Protein AF-A0A0C2H048-F1 (afdb_monomer_lite)

pLDDT: mean 78.47, std 19.57, range [36.66, 97.25]

Foldseek 3Di:
DDDDDDDPDDDDDPDPPPVPPPPQDADPPCLLVLCPAQEDQAADAAEQHQNAQEPCSQQNHQYQHHPDPDPQQARYHAYQHQNHAAYHHALNRDDDQRRYYAENNVNHDPVRDPNYPRPYFYYYPPDGDD

Secondary structure (DSSP, 8-state):
---------PPP----------PPPPPPGGGGGGGG--EEES-EEEES-SS-SB-GGGTT--EEE--S--S---SEEEE--TT--BEE--TT----GGGEEEES-TT--GGGEES-------B-SSSB--

Sequence (130 aa):
MKEKLSLDGSIPSAGESGAPAQRALPLPADITKLEQVEKIDGRVLITHNKAITKLNFLKNLNELSNTQKNEYKHNLLIYGNENLNEIEFSDRLSLDPKTVFIRVNPQLTRDAMKKANLQVEIGDSTGTLG

InterPro domains:
  IPR000494 Receptor L-domain [PF01030] (28-111)
  IPR036941 Receptor L-domain superfamily [G3DSA:3.80.20.20] (8-126)

Organism: NCBI:txid51022

Structure (mmCIF, N/CA/C/O backbone):
data_AF-A0A0C2H048-F1
#
_entry.id   AF-A0A0C2H048-F1
#
loop_
_atom_site.group_PDB
_atom_site.id
_atom_site.type_symbol
_atom_site.label_atom_id
_atom_site.label_alt_id
_atom_site.label_comp_id
_atom_site.label_asym_id
_atom_site.label_entity_id
_atom_site.label_seq_id
_atom_site.pdbx_PDB_ins_code
_atom_site.Cartn_x
_atom_site.Cartn_y
_atom_site.Cartn_z
_atom_site.occupancy
_atom_site.B_iso_or_equiv
_atom_site.auth_seq_id
_atom_site.auth_comp_id
_atom_site.auth_asym_id
_atom_site.auth_atom_id
_atom_site.pdbx_PDB_model_num
ATOM 1 N N . MET A 1 1 ? 68.453 -29.238 -16.407 1.00 40.19 1 MET A N 1
ATOM 2 C CA . MET A 1 1 ? 68.307 -27.802 -16.735 1.00 40.19 1 MET A CA 1
ATOM 3 C C . MET A 1 1 ? 66.862 -27.411 -16.491 1.00 40.19 1 MET A C 1
ATOM 5 O O . MET A 1 1 ? 65.989 -28.240 -16.695 1.00 40.19 1 MET A O 1
ATOM 9 N N . LYS A 1 2 ? 66.668 -26.214 -15.940 1.00 40.41 2 LYS A N 1
ATOM 10 C CA . LYS A 1 2 ? 65.423 -25.705 -15.360 1.00 40.41 2 LYS A CA 1
ATOM 11 C C . LYS A 1 2 ? 64.399 -25.338 -16.438 1.00 40.41 2 LYS A C 1
ATOM 13 O O . LYS A 1 2 ? 64.776 -24.847 -17.499 1.00 40.41 2 LYS A O 1
ATOM 18 N N . GLU A 1 3 ? 63.133 -25.570 -16.109 1.00 38.81 3 GLU A N 1
ATOM 19 C CA . GLU A 1 3 ? 61.941 -25.143 -16.839 1.00 38.81 3 GLU A CA 1
ATOM 20 C C . GLU A 1 3 ? 61.927 -23.633 -17.105 1.00 38.81 3 GLU A C 1
ATOM 22 O O . GLU A 1 3 ? 62.306 -22.828 -16.250 1.00 38.81 3 GLU A O 1
ATOM 27 N N . LYS A 1 4 ? 61.427 -23.252 -18.283 1.00 40.75 4 LYS A N 1
ATOM 28 C CA . LYS A 1 4 ? 60.925 -21.905 -18.554 1.00 40.75 4 LYS A CA 1
ATOM 29 C C . LYS A 1 4 ? 59.799 -22.007 -19.588 1.00 40.75 4 LYS A C 1
ATOM 31 O O . LYS A 1 4 ? 60.042 -21.900 -20.785 1.00 40.75 4 LYS A O 1
ATOM 36 N N . LEU A 1 5 ? 58.576 -22.272 -19.124 1.00 36.66 5 LEU A N 1
ATOM 37 C CA . LEU A 1 5 ? 57.374 -21.997 -19.912 1.00 36.66 5 LEU A CA 1
ATOM 38 C C . LEU A 1 5 ? 57.068 -20.500 -19.790 1.00 36.66 5 LEU A C 1
ATOM 40 O O . LEU A 1 5 ? 56.891 -19.985 -18.686 1.00 36.66 5 LEU A O 1
ATOM 44 N N . SER A 1 6 ? 57.034 -19.808 -20.927 1.00 41.50 6 SER A N 1
ATOM 45 C CA . SER A 1 6 ? 56.443 -18.475 -21.040 1.00 41.50 6 SER A CA 1
ATOM 46 C C . SER A 1 6 ? 54.933 -18.565 -20.815 1.00 41.50 6 SER A C 1
ATOM 48 O O . SER A 1 6 ? 54.260 -19.381 -21.437 1.00 41.50 6 SER A O 1
ATOM 50 N N . LEU A 1 7 ? 54.417 -17.716 -19.929 1.00 43.53 7 LEU A N 1
ATOM 51 C CA . LEU A 1 7 ? 52.995 -17.433 -19.758 1.00 43.53 7 LEU A CA 1
ATOM 52 C C . LEU A 1 7 ? 52.677 -16.143 -20.523 1.00 43.53 7 LEU A C 1
ATOM 54 O O . LEU A 1 7 ? 52.886 -15.053 -19.998 1.00 43.53 7 LEU A O 1
ATOM 58 N N . ASP A 1 8 ? 52.168 -16.265 -21.745 1.00 55.03 8 ASP A N 1
ATOM 59 C CA . ASP A 1 8 ? 51.422 -15.207 -22.439 1.00 55.03 8 ASP A CA 1
ATOM 60 C C . ASP A 1 8 ? 49.995 -15.685 -22.760 1.00 55.03 8 ASP A C 1
ATOM 62 O O . ASP A 1 8 ? 49.470 -15.541 -23.854 1.00 55.03 8 ASP A O 1
ATOM 66 N N . GLY A 1 9 ? 49.330 -16.271 -21.766 1.00 41.34 9 GLY A N 1
ATOM 67 C CA . GLY A 1 9 ? 47.902 -16.560 -21.834 1.00 41.34 9 GLY A CA 1
ATOM 68 C C . GLY A 1 9 ? 47.129 -15.504 -21.064 1.00 41.34 9 GLY A C 1
ATOM 69 O O . GLY A 1 9 ? 47.093 -15.547 -19.837 1.00 41.34 9 GLY A O 1
ATOM 70 N N . SER A 1 10 ? 46.527 -14.547 -21.766 1.00 43.38 10 SER A N 1
ATOM 71 C CA . SER A 1 10 ? 45.566 -13.606 -21.194 1.00 43.38 10 SER A CA 1
ATOM 72 C C . SER A 1 10 ? 44.493 -14.350 -20.392 1.00 43.38 10 SER A C 1
ATOM 74 O O . SER A 1 10 ? 43.849 -15.266 -20.900 1.00 43.38 10 SER A O 1
ATOM 76 N N . ILE A 1 11 ? 44.293 -13.948 -19.138 1.00 49.91 11 ILE A N 1
ATOM 77 C CA . ILE A 1 11 ? 43.190 -14.427 -18.302 1.00 49.91 11 ILE A CA 1
ATOM 78 C C . ILE A 1 11 ? 41.888 -13.891 -18.920 1.00 49.91 11 ILE A C 1
ATOM 80 O O . ILE A 1 11 ? 41.743 -12.668 -19.006 1.00 49.91 11 ILE A O 1
ATOM 84 N N . PRO A 1 12 ? 40.925 -14.729 -19.345 1.00 40.38 12 PRO A N 1
ATOM 85 C CA . PRO A 1 12 ? 39.591 -14.228 -19.625 1.00 40.38 12 PRO A CA 1
ATOM 86 C C . PRO A 1 12 ? 38.996 -13.735 -18.304 1.00 40.38 12 PRO A C 1
ATOM 88 O O . PRO A 1 12 ? 38.843 -14.499 -17.350 1.00 40.38 12 PRO A O 1
ATOM 91 N N . SER A 1 13 ? 38.713 -12.434 -18.244 1.00 43.81 13 SER A N 1
ATOM 92 C CA . SER A 1 13 ? 38.032 -11.790 -17.125 1.00 43.81 13 SER A CA 1
ATOM 93 C C . SER A 1 13 ? 36.657 -12.436 -16.943 1.00 43.81 13 SER A C 1
ATOM 95 O O . SER A 1 13 ? 35.723 -12.178 -17.699 1.00 43.81 13 SER A O 1
ATOM 97 N N . ALA A 1 14 ? 36.550 -13.335 -15.969 1.00 45.44 14 ALA A N 1
ATOM 98 C CA . ALA A 1 14 ? 35.280 -13.840 -15.487 1.00 45.44 14 ALA A CA 1
ATOM 99 C C . ALA A 1 14 ? 34.681 -12.783 -14.556 1.00 45.44 14 ALA A C 1
ATOM 101 O O . ALA A 1 14 ? 35.288 -12.464 -13.534 1.00 45.44 14 ALA A O 1
ATOM 102 N N . GLY A 1 15 ? 33.490 -12.268 -14.877 1.00 38.19 15 GLY A N 1
ATOM 103 C CA . GLY A 1 15 ? 32.695 -11.598 -13.850 1.00 38.19 15 GLY A CA 1
ATOM 104 C C . GLY A 1 15 ? 31.757 -10.466 -14.240 1.00 38.19 15 GLY A C 1
ATOM 105 O O . GLY A 1 15 ? 31.337 -9.762 -13.331 1.00 38.19 15 GLY A O 1
ATOM 106 N N . GLU A 1 16 ? 31.323 -10.299 -15.491 1.00 45.78 16 GLU A N 1
ATOM 107 C CA . GLU A 1 16 ? 29.972 -9.750 -15.674 1.00 45.78 16 GLU A CA 1
ATOM 108 C C . GLU A 1 16 ? 28.975 -10.876 -15.390 1.00 45.78 16 GLU A C 1
ATOM 110 O O . GLU A 1 16 ? 28.432 -11.519 -16.284 1.00 45.78 16 GLU A O 1
ATOM 115 N N . SER A 1 17 ? 28.731 -11.130 -14.101 1.00 45.81 17 SER A N 1
ATOM 116 C CA . SER A 1 17 ? 27.507 -11.797 -13.657 1.00 45.81 17 SER A CA 1
ATOM 117 C C . SER A 1 17 ? 26.344 -10.822 -13.847 1.00 45.81 17 SER A C 1
ATOM 119 O O . SER A 1 17 ? 25.691 -10.401 -12.892 1.00 45.81 17 SER A O 1
ATOM 121 N N . GLY A 1 18 ? 26.080 -10.452 -15.100 1.00 45.56 18 GLY A N 1
ATOM 122 C CA . GLY A 1 18 ? 24.768 -10.002 -15.508 1.00 45.56 18 GLY A CA 1
ATOM 123 C C . GLY A 1 18 ? 23.856 -11.207 -15.378 1.00 45.56 18 GLY A C 1
ATOM 124 O O . GLY A 1 18 ? 23.678 -11.958 -16.335 1.00 45.56 18 GLY A O 1
ATOM 125 N N . ALA A 1 19 ? 23.318 -11.433 -14.174 1.00 47.97 19 ALA A N 1
ATOM 126 C CA . ALA A 1 19 ? 22.150 -12.284 -14.036 1.00 47.97 19 ALA A CA 1
ATOM 127 C C . ALA A 1 19 ? 21.173 -11.833 -15.133 1.00 47.97 19 ALA A C 1
ATOM 129 O O . ALA A 1 19 ? 20.957 -10.621 -15.261 1.00 47.97 19 ALA A O 1
ATOM 130 N N . PRO A 1 20 ? 20.652 -12.747 -15.974 1.00 48.41 20 PRO A N 1
ATOM 131 C CA . PRO A 1 20 ? 19.733 -12.353 -17.028 1.00 48.41 20 PRO A CA 1
ATOM 132 C C . PRO A 1 20 ? 18.649 -11.512 -16.371 1.00 48.41 20 PRO A C 1
ATOM 134 O O . PRO A 1 20 ? 18.112 -11.938 -15.345 1.00 48.41 20 PRO A O 1
ATOM 137 N N . ALA A 1 21 ? 18.398 -10.310 -16.904 1.00 56.53 21 ALA A N 1
ATOM 138 C CA . ALA A 1 21 ? 17.351 -9.431 -16.405 1.00 56.53 21 ALA A CA 1
ATOM 139 C C . ALA A 1 21 ? 16.098 -10.291 -16.240 1.00 56.53 21 ALA A C 1
ATOM 141 O O . ALA A 1 21 ? 15.537 -10.757 -17.236 1.00 56.53 21 ALA A O 1
ATOM 142 N N . GLN A 1 22 ? 15.751 -10.613 -14.987 1.00 55.88 22 GLN A N 1
ATOM 143 C CA . GLN A 1 22 ? 14.671 -11.542 -14.699 1.00 55.88 22 GLN A CA 1
ATOM 144 C C . GLN A 1 22 ? 13.428 -10.917 -15.307 1.00 55.88 22 GLN A C 1
ATOM 146 O O . GLN A 1 22 ? 12.961 -9.869 -14.852 1.00 55.88 22 GLN A O 1
ATOM 151 N N . ARG A 1 23 ? 12.955 -11.505 -16.410 1.00 65.06 23 ARG A N 1
ATOM 152 C CA . ARG A 1 23 ? 11.740 -11.046 -17.068 1.00 65.06 23 ARG A CA 1
ATOM 153 C C . ARG A 1 23 ? 10.640 -11.122 -16.024 1.00 65.06 23 ARG A C 1
ATOM 155 O O . ARG A 1 23 ? 10.429 -12.181 -15.436 1.00 65.06 23 ARG A O 1
ATOM 162 N N . ALA A 1 24 ? 9.989 -9.990 -15.777 1.00 71.94 24 ALA A N 1
ATOM 163 C CA . ALA A 1 24 ? 8.854 -9.937 -14.877 1.00 71.94 24 ALA A CA 1
ATOM 164 C C . ALA A 1 24 ? 7.831 -10.980 -15.340 1.00 71.94 24 ALA A C 1
ATOM 166 O O . ALA A 1 24 ? 7.395 -10.951 -16.494 1.00 71.94 24 ALA A O 1
ATOM 167 N N . LEU A 1 25 ? 7.494 -11.927 -14.466 1.00 81.81 25 LEU A N 1
ATOM 168 C CA . LEU A 1 25 ? 6.396 -12.845 -14.735 1.00 81.81 25 LEU A CA 1
ATOM 169 C C . LEU A 1 25 ? 5.098 -12.032 -14.804 1.00 81.81 25 LEU A C 1
ATOM 171 O O . LEU A 1 25 ? 4.947 -11.089 -14.027 1.00 81.81 25 LEU A O 1
ATOM 175 N N . PRO A 1 26 ? 4.166 -12.352 -15.715 1.00 87.25 26 PRO A N 1
ATOM 176 C CA . PRO A 1 26 ? 2.878 -11.674 -15.741 1.00 87.25 26 PRO A CA 1
ATOM 177 C C . PRO A 1 26 ? 2.137 -11.889 -14.416 1.00 87.25 26 PRO A C 1
ATOM 179 O O . PRO A 1 26 ? 2.337 -12.895 -13.730 1.00 87.25 26 PRO A O 1
ATOM 182 N N . LEU A 1 27 ? 1.258 -10.947 -14.070 1.00 90.81 27 LEU A N 1
ATOM 183 C CA . LEU A 1 27 ? 0.358 -11.125 -12.932 1.00 90.81 27 LEU A CA 1
ATOM 184 C C . LEU A 1 27 ? -0.527 -12.364 -13.160 1.00 90.81 27 LEU A C 1
ATOM 186 O O . LEU A 1 27 ? -0.906 -12.631 -14.306 1.00 90.81 27 LEU A O 1
ATOM 190 N N . PRO A 1 28 ? -0.885 -13.111 -12.101 1.00 92.19 28 PRO A N 1
ATOM 191 C CA . PRO A 1 28 ? -1.845 -14.203 -12.215 1.00 92.19 28 PRO A CA 1
ATOM 192 C C . PRO A 1 28 ? -3.151 -13.717 -12.851 1.00 92.19 28 PRO A C 1
ATOM 194 O O . PRO A 1 28 ? -3.639 -12.640 -12.506 1.00 92.19 28 PRO A O 1
ATOM 197 N N . ALA A 1 29 ? -3.744 -14.517 -13.743 1.00 92.69 29 ALA A N 1
ATOM 198 C CA . ALA A 1 29 ? -5.008 -14.173 -14.409 1.00 92.69 29 ALA A CA 1
ATOM 199 C C . ALA A 1 29 ? -6.134 -13.868 -13.400 1.00 92.69 29 ALA A C 1
ATOM 201 O O . ALA A 1 29 ? -7.009 -13.040 -13.632 1.00 92.69 29 ALA A O 1
ATOM 202 N N . ASP A 1 30 ? -6.060 -14.522 -12.248 1.00 95.69 30 ASP A N 1
ATOM 203 C CA . ASP A 1 30 ? -6.989 -14.472 -11.133 1.00 95.69 30 ASP A CA 1
ATOM 204 C C . ASP A 1 30 ? -6.805 -13.266 -10.205 1.00 95.69 30 ASP A C 1
ATOM 206 O O . ASP A 1 30 ? -7.541 -13.161 -9.224 1.00 95.69 30 ASP A O 1
ATOM 210 N N . ILE A 1 31 ? -5.817 -12.390 -10.432 1.00 94.88 31 ILE A N 1
ATOM 211 C CA . ILE A 1 31 ? -5.459 -11.335 -9.467 1.00 94.88 31 ILE A CA 1
ATOM 212 C C . ILE A 1 31 ? -6.634 -10.401 -9.143 1.00 94.88 31 ILE A C 1
ATOM 214 O O . ILE A 1 31 ? -6.740 -9.898 -8.029 1.00 94.88 31 ILE A O 1
ATOM 218 N N . THR A 1 32 ? -7.572 -10.238 -10.078 1.00 94.38 32 THR A N 1
ATOM 219 C CA . THR A 1 32 ? -8.804 -9.458 -9.895 1.00 94.38 32 THR A CA 1
ATOM 220 C C . THR A 1 32 ? -9.729 -10.026 -8.820 1.00 94.38 32 THR A C 1
ATOM 222 O O . THR A 1 32 ? -10.530 -9.283 -8.264 1.00 94.38 32 THR A O 1
ATOM 225 N N . LYS A 1 33 ? -9.598 -11.305 -8.441 1.00 96.88 33 LYS A N 1
ATOM 226 C CA . LYS A 1 33 ? -10.329 -11.875 -7.297 1.00 96.88 33 LYS A CA 1
ATOM 227 C C . LYS A 1 33 ? -9.979 -11.174 -5.983 1.00 96.88 33 LYS A C 1
ATOM 229 O O . LYS A 1 33 ? -10.774 -11.229 -5.053 1.00 96.88 33 LYS A O 1
ATOM 234 N N . LEU A 1 34 ? -8.824 -10.509 -5.893 1.00 97.00 34 LEU A N 1
ATOM 235 C CA . LEU A 1 34 ? -8.458 -9.710 -4.722 1.00 97.00 34 LEU A CA 1
ATOM 236 C C . LEU A 1 34 ? -9.305 -8.440 -4.581 1.00 97.00 34 LEU A C 1
ATOM 238 O O . LEU A 1 34 ? -9.365 -7.892 -3.485 1.00 97.00 34 LEU A O 1
ATOM 242 N N . GLU A 1 35 ? -10.036 -8.021 -5.621 1.00 96.44 35 GLU A N 1
ATOM 243 C CA . GLU A 1 35 ? -10.935 -6.869 -5.519 1.00 96.44 35 GLU A CA 1
ATOM 244 C C . GLU A 1 35 ? -12.052 -7.100 -4.495 1.00 96.44 35 GLU A C 1
ATOM 246 O O . GLU A 1 35 ? -12.606 -6.136 -3.990 1.00 96.44 35 GLU A O 1
ATOM 251 N N . GLN A 1 36 ? -12.393 -8.346 -4.158 1.00 97.19 36 GLN A N 1
ATOM 252 C CA . GLN A 1 36 ? -13.390 -8.638 -3.119 1.00 97.19 36 GLN A CA 1
ATOM 253 C C . GLN A 1 36 ? -12.860 -8.428 -1.689 1.00 97.19 36 GLN A C 1
ATOM 255 O O . GLN A 1 36 ? -13.625 -8.515 -0.731 1.00 97.19 36 GLN A O 1
ATOM 260 N N . VAL A 1 37 ? -11.546 -8.240 -1.517 1.00 97.25 37 VAL A N 1
ATOM 261 C CA . VAL A 1 37 ? -10.934 -8.102 -0.195 1.00 97.25 37 VAL A CA 1
ATOM 262 C C . VAL A 1 37 ? -11.224 -6.710 0.340 1.00 97.25 37 VAL A C 1
ATOM 264 O O . VAL A 1 37 ? -10.669 -5.715 -0.118 1.00 97.25 37 VAL A O 1
ATOM 267 N N . GLU A 1 38 ? -12.084 -6.664 1.348 1.00 97.00 38 GLU A N 1
ATOM 268 C CA . GLU A 1 38 ? -12.461 -5.423 2.019 1.00 97.00 38 GLU A CA 1
ATOM 269 C C . GLU A 1 38 ? -11.656 -5.176 3.294 1.00 97.00 38 GLU A C 1
ATOM 271 O O . GLU A 1 38 ? -11.348 -4.030 3.614 1.00 97.00 38 GLU A O 1
ATOM 276 N N . LYS A 1 39 ? -11.294 -6.241 4.016 1.00 96.06 39 LYS A N 1
ATOM 277 C CA . LYS A 1 39 ? -10.674 -6.152 5.339 1.00 96.06 39 LYS A CA 1
ATOM 278 C C . LYS A 1 39 ? -9.505 -7.105 5.484 1.00 96.06 39 LYS A C 1
ATOM 280 O O . LYS A 1 39 ? -9.594 -8.266 5.085 1.00 96.06 39 LYS A O 1
ATOM 285 N N . ILE A 1 40 ? -8.440 -6.623 6.111 1.00 94.94 40 ILE A N 1
ATOM 286 C CA . ILE A 1 40 ? -7.269 -7.414 6.481 1.00 94.94 40 ILE A CA 1
ATOM 287 C C . ILE A 1 40 ? -6.921 -7.095 7.938 1.00 94.94 40 ILE A C 1
ATOM 289 O O . ILE A 1 40 ? -6.569 -5.960 8.253 1.00 94.94 40 ILE A O 1
ATOM 293 N N . ASP A 1 41 ? -6.982 -8.103 8.811 1.00 92.31 41 ASP A N 1
ATOM 294 C CA . ASP A 1 41 ? -6.280 -8.077 10.101 1.00 92.31 41 ASP A CA 1
ATOM 295 C C . ASP A 1 41 ? -4.924 -8.761 9.908 1.00 92.31 41 ASP A C 1
ATOM 297 O O . ASP A 1 41 ? -4.816 -9.984 9.796 1.00 92.31 41 ASP A O 1
ATOM 301 N N . GLY A 1 42 ? -3.890 -7.948 9.743 1.00 91.31 42 GLY A N 1
ATOM 302 C CA . GLY A 1 42 ? -2.545 -8.375 9.422 1.00 91.31 42 GLY A CA 1
ATOM 303 C C . GLY A 1 42 ? -1.765 -7.287 8.696 1.00 91.31 42 GLY A C 1
ATOM 304 O O . GLY A 1 42 ? -1.769 -6.117 9.067 1.00 91.31 42 GLY A O 1
ATOM 305 N N . ARG A 1 43 ? -1.009 -7.689 7.674 1.00 91.56 43 ARG A N 1
ATOM 306 C CA . ARG A 1 43 ? -0.120 -6.784 6.939 1.00 91.56 43 ARG A CA 1
ATOM 307 C C . ARG A 1 43 ? -0.243 -7.005 5.445 1.00 91.56 43 ARG A C 1
ATOM 309 O O . ARG A 1 43 ? -0.395 -8.138 4.993 1.00 91.56 43 ARG A O 1
ATOM 316 N N . VAL A 1 44 ? -0.077 -5.926 4.693 1.00 94.12 44 VAL A N 1
ATOM 317 C CA . VAL A 1 44 ? 0.042 -5.949 3.236 1.00 94.12 44 VAL A CA 1
ATOM 318 C C . VAL A 1 44 ? 1.468 -5.567 2.865 1.00 94.12 44 VAL A C 1
ATOM 320 O O . VAL A 1 44 ? 1.927 -4.467 3.170 1.00 94.12 44 VAL A O 1
ATOM 323 N N . LEU A 1 45 ? 2.176 -6.496 2.222 1.00 94.56 45 LEU A N 1
ATOM 324 C CA . LEU A 1 45 ? 3.545 -6.307 1.755 1.00 94.56 45 LEU A CA 1
ATOM 325 C C . LEU A 1 45 ? 3.577 -6.482 0.239 1.00 94.56 45 LEU A C 1
ATOM 327 O O . LEU A 1 45 ? 3.254 -7.550 -0.274 1.00 94.56 45 LEU A O 1
ATOM 331 N N . ILE A 1 46 ? 3.989 -5.435 -0.467 1.00 94.88 46 ILE A N 1
ATOM 332 C CA . ILE A 1 46 ? 4.126 -5.418 -1.923 1.00 94.88 46 ILE A CA 1
ATOM 333 C C . ILE A 1 46 ? 5.536 -4.932 -2.216 1.00 94.88 46 ILE A C 1
ATOM 335 O O . ILE A 1 46 ? 5.816 -3.731 -2.181 1.00 94.88 46 ILE A O 1
ATOM 339 N N . THR A 1 47 ? 6.455 -5.872 -2.421 1.00 94.50 47 THR A N 1
ATOM 340 C CA . THR A 1 47 ? 7.878 -5.549 -2.523 1.00 94.50 47 THR A CA 1
ATOM 341 C C . THR A 1 47 ? 8.522 -6.144 -3.765 1.00 94.50 47 THR A C 1
ATOM 343 O O . THR A 1 47 ? 8.192 -7.261 -4.153 1.00 94.50 47 THR A O 1
ATOM 346 N N . HIS A 1 48 ? 9.430 -5.397 -4.397 1.00 93.75 48 HIS A N 1
ATOM 347 C CA . HIS A 1 48 ? 10.255 -5.846 -5.528 1.00 93.75 48 HIS A CA 1
ATOM 348 C C . HIS A 1 48 ? 9.473 -6.481 -6.695 1.00 93.75 48 HIS A C 1
ATOM 350 O O . HIS A 1 48 ? 9.967 -7.378 -7.379 1.00 93.75 48 HIS A O 1
ATOM 356 N N . ASN A 1 49 ? 8.243 -6.022 -6.947 1.00 92.88 49 ASN A N 1
ATOM 357 C CA . ASN A 1 49 ? 7.416 -6.535 -8.032 1.00 92.88 49 ASN A CA 1
ATOM 358 C C . ASN A 1 49 ? 7.561 -5.673 -9.290 1.00 92.88 49 ASN A C 1
ATOM 360 O O . ASN A 1 49 ? 6.990 -4.589 -9.391 1.00 92.88 49 ASN A O 1
ATOM 364 N N . LYS A 1 50 ? 8.272 -6.194 -10.296 1.00 92.75 50 LYS A N 1
ATOM 365 C CA . LYS A 1 50 ? 8.393 -5.552 -11.620 1.00 92.75 50 LYS A CA 1
ATOM 366 C C . LYS A 1 50 ? 7.125 -5.688 -12.475 1.00 92.75 50 LYS A C 1
ATOM 368 O O . LYS A 1 50 ? 6.939 -4.922 -13.411 1.00 92.75 50 LYS A O 1
ATOM 373 N N . ALA A 1 51 ? 6.267 -6.665 -12.187 1.00 94.25 51 ALA A N 1
ATOM 374 C CA . ALA A 1 51 ? 5.054 -6.929 -12.968 1.00 94.25 51 ALA A CA 1
ATOM 375 C C . ALA A 1 51 ? 3.876 -6.016 -12.600 1.00 94.25 51 ALA A C 1
ATOM 377 O O . ALA A 1 51 ? 2.960 -5.824 -13.398 1.00 94.25 51 ALA A O 1
ATOM 378 N N . ILE A 1 52 ? 3.882 -5.477 -11.379 1.00 95.06 52 ILE A N 1
ATOM 379 C CA . ILE A 1 52 ? 2.802 -4.644 -10.861 1.00 95.06 52 ILE A CA 1
ATOM 380 C C . ILE A 1 52 ? 3.007 -3.217 -11.360 1.00 95.06 52 ILE A C 1
ATOM 382 O O . ILE A 1 52 ? 3.973 -2.556 -10.989 1.00 95.06 52 ILE A O 1
ATOM 386 N N . THR A 1 53 ? 2.064 -2.735 -12.164 1.00 95.50 53 THR A N 1
ATOM 387 C CA . THR A 1 53 ? 1.994 -1.326 -12.577 1.00 95.50 53 THR A CA 1
ATOM 388 C C . THR A 1 53 ? 0.953 -0.543 -11.786 1.00 95.50 53 THR A C 1
ATOM 390 O O . THR A 1 53 ? 1.129 0.652 -11.565 1.00 95.50 53 THR A O 1
ATOM 393 N N . LYS A 1 54 ? -0.105 -1.215 -11.313 1.00 95.69 54 LYS A N 1
ATOM 394 C CA . LYS A 1 54 ? -1.218 -0.622 -10.562 1.00 95.69 54 LYS A CA 1
ATOM 395 C C . LYS A 1 54 ? -1.689 -1.545 -9.443 1.00 95.69 54 LYS A C 1
ATOM 397 O O . LYS A 1 54 ? -1.681 -2.759 -9.625 1.00 95.69 54 LYS A O 1
ATOM 402 N N . LEU A 1 55 ? -2.167 -0.975 -8.334 1.00 95.50 55 LEU A N 1
ATOM 403 C CA . LEU A 1 55 ? -2.768 -1.717 -7.207 1.00 95.50 55 LEU A CA 1
ATOM 404 C C . LEU A 1 55 ? -4.306 -1.717 -7.192 1.00 95.50 55 LEU A C 1
ATOM 406 O O . LEU A 1 55 ? -4.919 -1.933 -6.151 1.00 95.50 55 LEU A O 1
ATOM 410 N N . ASN A 1 56 ? -4.952 -1.511 -8.339 1.00 93.69 56 ASN A N 1
ATOM 411 C CA . ASN A 1 56 ? -6.416 -1.460 -8.436 1.00 93.69 56 ASN A CA 1
ATOM 412 C C . ASN A 1 56 ? -7.118 -2.786 -8.072 1.00 93.69 56 ASN A C 1
ATOM 414 O O . ASN A 1 56 ? -8.296 -2.779 -7.726 1.00 93.69 56 ASN A O 1
ATOM 418 N N . PHE A 1 57 ? -6.400 -3.910 -8.070 1.00 95.62 57 PHE A N 1
ATOM 419 C CA . PHE A 1 57 ? -6.907 -5.184 -7.558 1.00 95.62 57 PHE A CA 1
ATOM 420 C C . PHE A 1 57 ? -7.117 -5.189 -6.029 1.00 95.62 57 PHE A C 1
ATOM 422 O O . PHE A 1 57 ? -7.653 -6.156 -5.508 1.00 95.62 57 PHE A O 1
ATOM 429 N N . LEU A 1 58 ? -6.735 -4.126 -5.306 1.00 95.56 58 LEU A N 1
ATOM 430 C CA . LEU A 1 58 ? -7.052 -3.898 -3.887 1.00 95.56 58 LEU A CA 1
ATOM 431 C C . LEU A 1 58 ? -7.960 -2.671 -3.669 1.00 95.56 58 LEU A C 1
ATOM 433 O O . LEU A 1 58 ? -8.071 -2.177 -2.548 1.00 95.56 58 LEU A O 1
ATOM 437 N N . LYS A 1 59 ? -8.636 -2.168 -4.712 1.00 95.19 59 LYS A N 1
ATOM 438 C CA . LYS A 1 59 ? -9.420 -0.915 -4.656 1.00 95.19 59 LYS A CA 1
ATOM 439 C C . LYS A 1 59 ? -10.542 -0.886 -3.612 1.00 95.19 59 LYS A C 1
ATOM 441 O O . LYS A 1 59 ? -10.960 0.195 -3.214 1.00 95.19 59 LYS A O 1
ATOM 446 N N . ASN A 1 60 ? -11.039 -2.046 -3.179 1.00 96.00 60 ASN A N 1
ATOM 447 C CA . ASN A 1 60 ? -12.114 -2.143 -2.186 1.00 96.00 60 ASN A CA 1
ATOM 448 C C . ASN A 1 60 ? -11.603 -2.368 -0.755 1.00 96.00 60 ASN A C 1
ATOM 450 O O . ASN A 1 60 ? -12.417 -2.412 0.168 1.00 96.00 60 ASN A O 1
ATOM 454 N N . LEU A 1 61 ? -10.282 -2.470 -0.551 1.00 95.38 61 LEU A N 1
ATOM 455 C CA . LEU A 1 61 ? -9.693 -2.568 0.781 1.00 95.38 61 LEU A CA 1
ATOM 456 C C . LEU A 1 61 ? -10.040 -1.302 1.566 1.00 95.38 61 LEU A C 1
ATOM 458 O O . LEU A 1 61 ? -9.596 -0.210 1.210 1.00 95.38 61 LEU A O 1
ATOM 462 N N . ASN A 1 62 ? -10.848 -1.465 2.609 1.00 93.88 62 ASN A N 1
ATOM 463 C CA . ASN A 1 62 ? -11.377 -0.398 3.451 1.00 93.88 62 ASN A CA 1
ATOM 464 C C . ASN A 1 62 ? -10.833 -0.449 4.882 1.00 93.88 62 ASN A C 1
ATOM 466 O O . ASN A 1 62 ? -10.785 0.583 5.545 1.00 93.88 62 ASN A O 1
ATOM 470 N N . GLU A 1 63 ? -10.371 -1.612 5.339 1.00 93.31 63 GLU A N 1
ATOM 471 C CA . GLU A 1 63 ? -9.812 -1.783 6.674 1.00 93.31 63 GLU A CA 1
ATOM 472 C C . GLU A 1 63 ? -8.519 -2.595 6.606 1.00 93.31 63 GLU A C 1
ATOM 474 O O . GLU A 1 63 ? -8.489 -3.718 6.101 1.00 93.31 63 GLU A O 1
ATOM 479 N N . LEU A 1 64 ? -7.442 -2.023 7.138 1.00 92.44 64 LEU A N 1
ATOM 480 C CA . LEU A 1 64 ? -6.182 -2.719 7.347 1.00 92.44 64 LEU A CA 1
ATOM 481 C C . LEU A 1 64 ? -5.685 -2.391 8.752 1.00 92.44 64 LEU A C 1
ATOM 483 O O . LEU A 1 64 ? -5.198 -1.296 9.036 1.00 92.44 64 LEU A O 1
ATOM 487 N N . SER A 1 65 ? -5.844 -3.363 9.635 1.00 89.25 65 SER A N 1
ATOM 488 C CA . SER A 1 65 ? -5.406 -3.313 11.023 1.00 89.25 65 SER A CA 1
ATOM 489 C C . SER A 1 65 ? -4.385 -4.419 11.261 1.00 89.25 65 SER A C 1
ATOM 491 O O . SER A 1 65 ? -4.222 -5.309 10.436 1.00 89.25 65 SER A O 1
ATOM 493 N N . ASN A 1 66 ? -3.642 -4.339 12.358 1.00 86.50 66 ASN A N 1
ATOM 494 C CA . ASN A 1 66 ? -2.720 -5.389 12.768 1.00 86.50 66 ASN A CA 1
ATOM 495 C C . ASN A 1 66 ? -2.817 -5.518 14.283 1.00 86.50 66 ASN A C 1
ATOM 497 O O . ASN A 1 66 ? -2.205 -4.747 15.025 1.00 86.50 66 ASN A O 1
ATOM 501 N N . THR A 1 67 ? -3.641 -6.454 14.745 1.00 76.12 67 THR A N 1
ATOM 502 C CA . THR A 1 67 ? -3.893 -6.652 16.180 1.00 76.12 67 THR A CA 1
ATOM 503 C C . THR A 1 67 ? -2.723 -7.328 16.905 1.00 76.12 67 THR A C 1
ATOM 505 O O . THR A 1 67 ? -2.668 -7.335 18.138 1.00 76.12 67 THR A O 1
ATOM 508 N N . GLN A 1 68 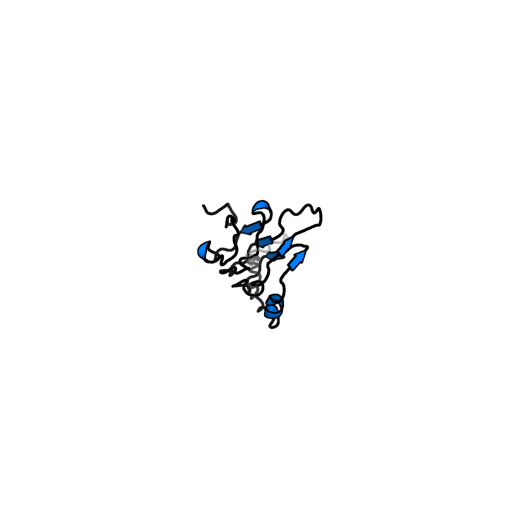? -1.748 -7.863 16.164 1.00 75.25 68 GLN A N 1
ATOM 509 C CA . GLN A 1 68 ? -0.603 -8.559 16.733 1.00 75.25 68 GLN A CA 1
ATOM 510 C C . GLN A 1 68 ? 0.510 -7.580 17.133 1.00 75.25 68 GLN A C 1
ATOM 512 O O . GLN A 1 68 ? 0.968 -6.756 16.338 1.00 75.25 68 GLN A O 1
ATOM 517 N N . LYS A 1 69 ? 0.987 -7.700 18.380 1.00 63.97 69 LYS A N 1
ATOM 518 C CA . LYS A 1 69 ? 2.168 -6.978 18.879 1.00 63.97 69 LYS A CA 1
ATOM 519 C C . LYS A 1 69 ? 3.430 -7.533 18.217 1.00 63.97 69 LYS A C 1
ATOM 521 O O . LYS A 1 69 ? 4.118 -8.373 18.787 1.00 63.97 69 LY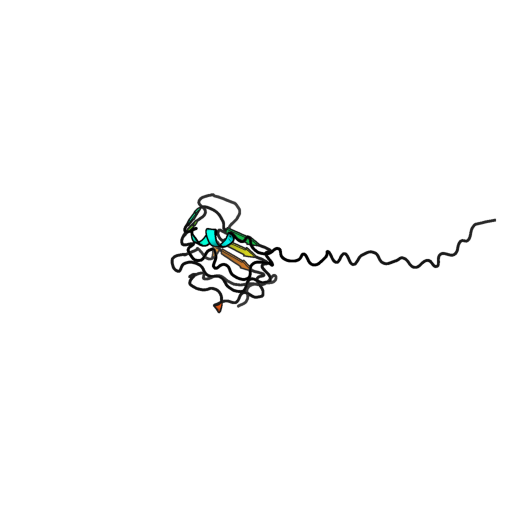S A O 1
ATOM 526 N N . ASN A 1 70 ? 3.720 -7.050 17.018 1.00 63.69 70 ASN A N 1
ATOM 527 C CA . ASN A 1 70 ? 4.866 -7.484 16.229 1.00 63.69 70 ASN A CA 1
ATOM 528 C C . ASN A 1 70 ? 5.936 -6.384 16.217 1.00 63.69 70 ASN A C 1
ATOM 530 O O . ASN A 1 70 ? 5.618 -5.198 16.239 1.00 63.69 70 ASN A O 1
ATOM 534 N N . GLU A 1 71 ? 7.212 -6.768 16.131 1.00 63.84 71 GLU A N 1
ATOM 535 C CA . GLU A 1 71 ? 8.343 -5.824 16.017 1.00 63.84 71 GLU A CA 1
ATOM 536 C C . GLU A 1 71 ? 8.298 -4.991 14.721 1.00 63.84 71 GLU A C 1
ATOM 538 O O . GLU A 1 71 ? 8.892 -3.914 14.626 1.00 63.84 71 GLU A O 1
ATOM 543 N N . TYR A 1 72 ? 7.566 -5.477 13.716 1.00 67.69 72 TYR A N 1
ATOM 544 C CA . TYR A 1 72 ? 7.393 -4.809 12.434 1.00 67.69 72 TYR A CA 1
ATOM 545 C C . TYR A 1 72 ? 6.319 -3.728 12.512 1.00 67.69 72 TYR A C 1
ATOM 547 O O . TYR A 1 72 ? 5.137 -4.014 12.680 1.00 67.69 72 TYR A O 1
ATOM 555 N N . LYS A 1 73 ? 6.754 -2.483 12.316 1.00 79.56 73 LYS A N 1
ATOM 556 C CA . LYS A 1 73 ? 5.957 -1.272 12.553 1.00 79.56 73 LYS A CA 1
ATOM 557 C C . LYS A 1 73 ? 4.942 -0.934 11.458 1.00 79.56 73 LYS A C 1
ATOM 559 O O . LYS A 1 73 ? 4.121 -0.0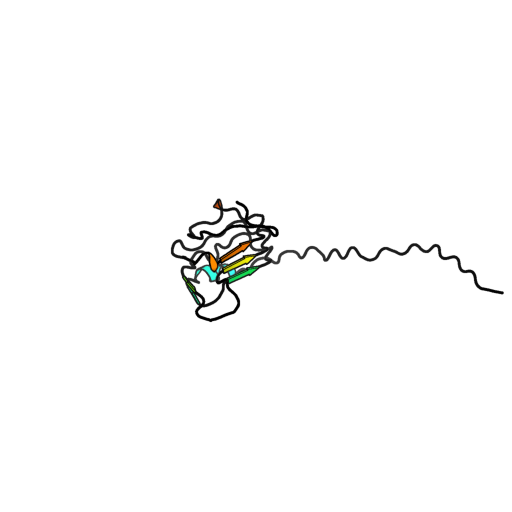49 11.669 1.00 79.56 73 LYS A O 1
ATOM 564 N N . HIS A 1 74 ? 5.014 -1.583 10.295 1.00 87.56 74 HIS A N 1
ATOM 565 C CA . HIS A 1 74 ? 4.222 -1.194 9.130 1.00 87.56 74 HIS A CA 1
ATOM 566 C C . HIS A 1 74 ? 3.101 -2.194 8.837 1.00 87.56 74 HIS A C 1
ATOM 568 O O . HIS A 1 74 ? 3.357 -3.378 8.605 1.00 87.56 74 HIS A O 1
ATOM 574 N N . ASN A 1 75 ? 1.870 -1.688 8.809 1.00 90.88 75 ASN A N 1
ATOM 575 C CA . ASN A 1 75 ? 0.687 -2.414 8.357 1.00 90.88 75 ASN A CA 1
ATOM 576 C C . ASN A 1 75 ? 0.666 -2.487 6.826 1.00 90.88 75 ASN A C 1
ATOM 578 O O . ASN A 1 75 ? 0.306 -3.520 6.263 1.00 90.88 75 ASN A O 1
ATOM 582 N N . LEU A 1 76 ? 1.117 -1.416 6.163 1.00 92.69 76 LEU A N 1
ATOM 583 C CA . LEU A 1 76 ? 1.263 -1.336 4.713 1.00 92.69 76 LEU A CA 1
ATOM 584 C C . LEU A 1 76 ? 2.718 -1.040 4.338 1.00 92.69 76 LEU A C 1
ATOM 586 O O . LEU A 1 76 ? 3.261 0.002 4.707 1.00 92.69 76 LEU A O 1
ATOM 590 N N . LEU A 1 77 ? 3.328 -1.942 3.571 1.00 92.75 77 LEU A N 1
ATOM 591 C CA . LEU A 1 77 ? 4.676 -1.794 3.028 1.00 92.75 77 LEU A CA 1
ATOM 592 C C . LEU A 1 77 ? 4.649 -1.938 1.503 1.00 92.75 77 LEU A C 1
ATOM 594 O O . LEU A 1 77 ? 4.363 -3.018 0.989 1.00 92.75 77 LEU A O 1
ATOM 598 N N . ILE A 1 78 ? 5.000 -0.869 0.788 1.00 94.19 78 ILE A N 1
ATOM 599 C CA . ILE A 1 78 ? 5.113 -0.844 -0.675 1.00 94.19 78 ILE A CA 1
ATOM 600 C C . ILE A 1 78 ? 6.523 -0.379 -1.044 1.00 94.19 78 ILE A C 1
ATOM 602 O O . ILE A 1 78 ? 6.844 0.807 -0.943 1.00 94.19 78 ILE A O 1
ATOM 606 N N . TYR A 1 79 ? 7.384 -1.311 -1.450 1.00 93.19 79 TYR A N 1
ATOM 607 C CA . TYR A 1 79 ? 8.816 -1.037 -1.589 1.00 93.19 79 TYR A CA 1
ATOM 608 C C . TYR A 1 79 ? 9.455 -1.627 -2.844 1.00 93.19 79 TYR A C 1
ATOM 610 O O . TYR A 1 79 ? 9.348 -2.825 -3.087 1.00 93.19 79 TYR A O 1
ATOM 618 N N . GLY A 1 80 ? 10.211 -0.832 -3.600 1.00 93.38 80 GLY A N 1
ATOM 619 C CA . GLY A 1 80 ? 11.048 -1.373 -4.678 1.00 93.38 80 GLY A CA 1
ATOM 620 C C . GLY A 1 80 ? 10.263 -1.846 -5.907 1.00 93.38 80 GLY A C 1
ATOM 621 O O . GLY A 1 80 ? 10.765 -2.673 -6.666 1.00 93.38 80 GLY A O 1
ATOM 622 N N . ASN A 1 81 ? 9.018 -1.398 -6.100 1.00 94.81 81 ASN A N 1
ATOM 623 C CA . ASN A 1 81 ? 8.208 -1.794 -7.252 1.00 94.81 81 ASN A CA 1
ATOM 624 C C . ASN A 1 81 ? 8.486 -0.830 -8.410 1.00 94.81 81 ASN A C 1
ATOM 626 O O . ASN A 1 81 ? 7.823 0.193 -8.563 1.00 94.81 81 ASN A O 1
ATOM 630 N N . GLU A 1 82 ? 9.509 -1.152 -9.205 1.00 93.88 82 GLU A N 1
ATOM 631 C CA . GLU A 1 82 ? 10.076 -0.280 -10.248 1.00 93.88 82 GLU A CA 1
ATOM 632 C C . GLU A 1 82 ? 9.039 0.279 -11.232 1.00 93.88 82 GLU A C 1
ATOM 634 O O . GLU A 1 82 ? 9.149 1.429 -11.645 1.00 93.88 82 GLU A O 1
ATOM 639 N N . ASN A 1 83 ? 8.029 -0.521 -11.583 1.00 95.12 83 ASN A N 1
ATOM 640 C CA . ASN A 1 83 ? 7.023 -0.172 -12.587 1.00 95.12 83 ASN A CA 1
ATOM 641 C C . ASN A 1 83 ? 5.688 0.290 -11.983 1.00 95.12 83 ASN A C 1
ATOM 643 O O . ASN A 1 83 ? 4.772 0.627 -12.736 1.00 95.12 83 ASN A O 1
ATOM 647 N N . LEU A 1 84 ? 5.565 0.303 -10.650 1.00 95.81 84 LEU A N 1
ATOM 648 C CA . LEU A 1 84 ? 4.351 0.742 -9.970 1.00 95.81 84 LEU A CA 1
ATOM 649 C C . LEU A 1 84 ? 4.182 2.246 -10.172 1.00 95.81 84 LEU A C 1
ATOM 651 O O . LEU A 1 84 ? 5.015 3.028 -9.719 1.00 95.81 84 LEU A O 1
ATOM 655 N N . ASN A 1 85 ? 3.088 2.632 -10.820 1.00 95.25 85 ASN A N 1
ATOM 656 C CA . ASN A 1 85 ? 2.789 4.023 -11.131 1.00 95.25 85 ASN A CA 1
ATOM 657 C C . ASN A 1 85 ? 1.436 4.497 -10.607 1.00 95.25 85 ASN A C 1
ATOM 659 O O . ASN A 1 85 ? 1.159 5.681 -10.718 1.00 95.25 85 ASN A O 1
ATOM 663 N N . GL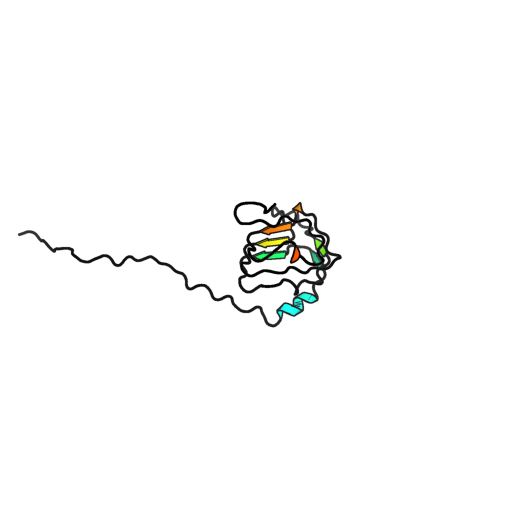U A 1 86 ? 0.605 3.621 -10.038 1.00 95.06 86 GLU A N 1
ATOM 664 C CA . GLU A 1 86 ? -0.715 3.997 -9.528 1.00 95.06 86 GLU A CA 1
ATOM 665 C C . GLU A 1 86 ? -1.117 3.142 -8.323 1.00 95.06 86 GLU A C 1
ATOM 667 O O . GLU A 1 86 ? -1.047 1.908 -8.352 1.00 95.06 86 GLU A O 1
ATOM 672 N N . ILE A 1 87 ? -1.600 3.805 -7.275 1.00 93.56 87 ILE A N 1
ATOM 673 C CA . ILE A 1 87 ? -2.211 3.164 -6.112 1.00 93.56 87 ILE A CA 1
ATOM 674 C C . ILE A 1 87 ? -3.647 3.660 -6.012 1.00 93.56 87 ILE A C 1
ATOM 676 O O . ILE A 1 87 ? -3.892 4.861 -5.961 1.00 93.56 87 ILE A O 1
ATOM 680 N N . GLU A 1 88 ? -4.593 2.730 -5.952 1.00 91.69 88 GLU A N 1
ATOM 681 C CA . GLU A 1 88 ? -5.999 3.027 -5.709 1.00 91.69 88 GLU A CA 1
ATOM 682 C C . GLU A 1 88 ? -6.494 2.118 -4.584 1.00 91.69 88 GLU A C 1
ATOM 684 O O . GLU A 1 88 ? -6.535 0.900 -4.743 1.00 91.69 88 GLU A O 1
ATOM 689 N N . PHE A 1 89 ? -6.863 2.721 -3.454 1.00 91.44 89 PHE A N 1
ATOM 690 C CA . PHE A 1 89 ? -7.572 2.056 -2.358 1.00 91.44 89 PHE A CA 1
ATOM 691 C C . PHE A 1 89 ? -8.958 2.684 -2.174 1.00 91.44 89 PHE A C 1
ATOM 693 O O . PHE A 1 89 ? -9.290 3.681 -2.822 1.00 91.44 89 PHE A O 1
ATOM 700 N N . SER A 1 90 ? -9.762 2.121 -1.270 1.00 91.06 90 SER A N 1
ATOM 701 C CA . SER A 1 90 ? -11.039 2.723 -0.898 1.00 91.06 90 SER A CA 1
ATOM 702 C C . SER A 1 90 ? -10.811 4.079 -0.226 1.00 91.06 90 SER A C 1
ATOM 704 O O . SER A 1 90 ? -9.875 4.261 0.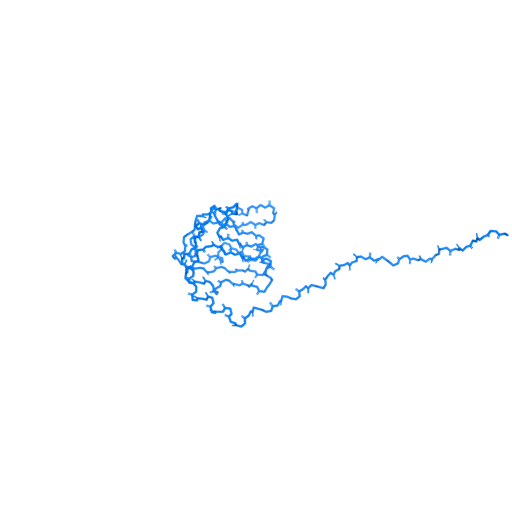550 1.00 91.06 90 SER A O 1
ATOM 706 N N . ASP A 1 91 ? -11.723 5.014 -0.471 1.00 89.56 91 ASP A N 1
ATOM 707 C CA . ASP A 1 91 ? -11.846 6.284 0.252 1.00 89.56 91 ASP A CA 1
ATOM 708 C C . ASP A 1 91 ? -12.122 6.113 1.756 1.00 89.56 91 ASP A C 1
ATOM 710 O O . ASP A 1 91 ? -11.877 7.022 2.547 1.00 89.56 91 ASP A O 1
ATOM 714 N N . ARG A 1 92 ? -12.597 4.931 2.163 1.00 90.19 92 ARG A N 1
ATOM 715 C CA . ARG A 1 92 ? -12.808 4.554 3.565 1.00 90.19 92 ARG A CA 1
ATOM 716 C C . ARG A 1 92 ? -11.538 4.061 4.251 1.00 90.19 92 ARG A C 1
ATOM 718 O O . ARG A 1 92 ? -11.522 3.988 5.477 1.00 90.19 92 ARG A O 1
ATOM 725 N N . LEU A 1 93 ? -10.491 3.727 3.490 1.00 90.81 93 LEU A N 1
ATOM 726 C CA . LEU A 1 93 ? -9.236 3.257 4.060 1.00 90.81 93 LEU A CA 1
ATOM 727 C C . LEU A 1 93 ? -8.501 4.420 4.726 1.00 90.81 93 LEU A C 1
ATOM 729 O O . LEU A 1 93 ? -7.933 5.291 4.065 1.00 90.81 93 LEU A O 1
ATOM 733 N N . SER A 1 94 ? -8.489 4.400 6.055 1.00 87.06 94 SER A N 1
ATOM 734 C CA . SER A 1 94 ? -7.714 5.319 6.881 1.00 87.06 94 SER A CA 1
ATOM 735 C C . SER A 1 94 ? -6.646 4.537 7.634 1.00 87.06 94 SER A C 1
ATOM 737 O O . SER A 1 94 ? -6.953 3.586 8.350 1.00 87.06 94 SER A O 1
ATOM 739 N N . LEU A 1 95 ? -5.386 4.925 7.449 1.00 86.62 95 LEU A N 1
ATOM 740 C CA . LEU A 1 95 ? -4.236 4.324 8.119 1.00 86.62 95 LEU A CA 1
ATOM 741 C C . LEU A 1 95 ? -3.492 5.392 8.909 1.00 86.62 95 LEU A C 1
ATOM 743 O O . LEU A 1 95 ? -3.370 6.527 8.449 1.00 86.62 95 LEU A O 1
ATOM 747 N N . ASP A 1 96 ? -2.943 5.015 10.066 1.00 85.38 96 ASP A N 1
ATOM 748 C CA . ASP A 1 96 ? -1.954 5.847 10.750 1.00 85.38 96 ASP A CA 1
ATOM 749 C C . ASP A 1 96 ? -0.715 5.960 9.843 1.00 85.38 96 ASP A C 1
ATOM 751 O O . ASP A 1 96 ? -0.099 4.924 9.552 1.00 85.38 96 ASP A O 1
ATOM 755 N N . PRO A 1 97 ? -0.310 7.174 9.420 1.00 84.56 97 PRO A N 1
ATOM 756 C CA . PRO A 1 97 ? 0.878 7.383 8.596 1.00 84.56 97 PRO A CA 1
ATOM 757 C C . PRO A 1 97 ? 2.143 6.699 9.126 1.00 84.56 97 PRO A C 1
ATOM 759 O O . PRO A 1 97 ? 2.964 6.236 8.340 1.00 84.56 97 PRO A O 1
ATOM 762 N N . LYS A 1 98 ? 2.294 6.553 10.451 1.00 84.06 98 LYS A N 1
ATOM 763 C CA . LYS A 1 98 ? 3.454 5.883 11.073 1.00 84.06 98 LYS A CA 1
ATOM 764 C C . LYS A 1 98 ? 3.527 4.390 10.753 1.00 84.06 98 LYS A C 1
ATOM 766 O O . LYS A 1 98 ? 4.594 3.783 10.848 1.00 84.06 98 LYS A O 1
ATOM 771 N N . THR A 1 99 ? 2.396 3.800 10.377 1.00 87.00 99 THR A N 1
ATOM 772 C CA . THR A 1 99 ? 2.261 2.381 10.032 1.00 87.00 99 THR A CA 1
ATOM 773 C C . THR A 1 99 ? 2.324 2.129 8.526 1.00 87.00 99 THR A C 1
ATOM 775 O O . THR A 1 99 ? 2.182 0.986 8.092 1.00 87.00 99 THR A O 1
ATOM 778 N N . VAL A 1 100 ? 2.572 3.161 7.718 1.00 89.31 100 VAL A N 1
ATOM 779 C CA . VAL A 1 100 ? 2.663 3.045 6.262 1.00 89.31 100 VAL A CA 1
ATOM 780 C C . VAL A 1 100 ? 4.075 3.377 5.796 1.00 89.31 100 VAL A C 1
ATOM 782 O O . VAL A 1 100 ? 4.668 4.366 6.216 1.00 89.31 100 VAL A O 1
ATOM 785 N N . PHE A 1 101 ? 4.624 2.546 4.912 1.00 89.75 101 PHE A N 1
ATOM 786 C CA . PHE A 1 101 ? 5.939 2.761 4.317 1.00 89.75 101 PHE A CA 1
ATOM 787 C C . PHE A 1 101 ? 5.878 2.559 2.804 1.00 89.75 101 PHE A C 1
ATOM 789 O O . PHE A 1 101 ? 5.702 1.435 2.330 1.00 89.75 101 PHE A O 1
ATOM 796 N N . ILE A 1 102 ? 6.034 3.647 2.044 1.00 91.06 102 ILE A N 1
ATOM 797 C CA . ILE A 1 102 ? 6.022 3.637 0.576 1.00 91.06 102 ILE A CA 1
ATOM 798 C C . ILE A 1 102 ? 7.310 4.279 0.063 1.00 91.06 102 ILE A C 1
ATOM 800 O O . ILE A 1 102 ? 7.458 5.498 0.109 1.00 91.06 102 ILE A O 1
ATOM 804 N N . ARG A 1 103 ? 8.259 3.472 -0.424 1.00 89.75 103 ARG A N 1
ATOM 805 C CA . ARG A 1 103 ? 9.543 3.980 -0.940 1.00 89.75 103 ARG A CA 1
ATOM 806 C C . ARG A 1 103 ? 10.085 3.179 -2.109 1.00 89.75 103 ARG A C 1
ATOM 808 O O . ARG A 1 103 ? 9.736 2.020 -2.290 1.00 89.75 103 ARG A O 1
ATOM 815 N N . VAL A 1 104 ? 10.997 3.780 -2.869 1.00 91.62 104 VAL A N 1
ATOM 816 C CA . VAL A 1 104 ? 11.707 3.111 -3.973 1.00 91.62 104 VAL A CA 1
ATOM 817 C C . VAL A 1 104 ? 10.716 2.589 -5.031 1.00 91.62 104 VAL A C 1
ATOM 819 O O . VAL A 1 104 ? 10.871 1.511 -5.588 1.00 91.62 104 VAL A O 1
ATOM 822 N N . ASN A 1 105 ? 9.661 3.361 -5.302 1.00 93.00 105 ASN A N 1
ATOM 823 C CA . ASN A 1 105 ? 8.719 3.120 -6.398 1.00 93.00 105 ASN A CA 1
ATOM 824 C C . ASN A 1 105 ? 8.874 4.295 -7.386 1.00 93.00 105 ASN A C 1
ATOM 826 O O . ASN A 1 105 ? 8.114 5.254 -7.304 1.00 93.00 105 ASN A O 1
ATOM 830 N N . PRO A 1 106 ? 9.911 4.299 -8.245 1.00 91.69 106 PRO A N 1
ATOM 831 C CA . PRO A 1 106 ? 10.357 5.489 -8.983 1.00 91.69 106 PRO A CA 1
ATOM 832 C C . PRO A 1 106 ? 9.328 6.053 -9.972 1.00 91.69 106 PRO A C 1
ATOM 834 O O . PRO A 1 106 ? 9.433 7.213 -10.356 1.00 91.69 106 PRO A O 1
ATOM 837 N N . GLN A 1 107 ? 8.346 5.250 -10.389 1.00 93.88 107 GLN A N 1
ATOM 838 C CA . GLN A 1 107 ? 7.267 5.670 -11.291 1.00 93.88 107 GLN A CA 1
ATOM 839 C C . GLN A 1 107 ? 6.006 6.134 -10.542 1.00 93.88 107 GLN A C 1
ATOM 841 O O . GLN A 1 107 ? 5.057 6.599 -11.170 1.00 93.88 107 GLN A O 1
ATOM 846 N N . LEU A 1 108 ? 5.975 6.004 -9.212 1.00 91.25 108 LEU A N 1
ATOM 847 C CA . LEU A 1 108 ? 4.836 6.382 -8.386 1.00 91.25 108 LEU A CA 1
ATOM 848 C C . LEU A 1 108 ? 4.960 7.846 -7.957 1.00 91.25 108 LEU A C 1
ATOM 850 O O . LEU A 1 108 ? 5.877 8.220 -7.226 1.00 91.25 108 LEU A O 1
ATOM 854 N N . THR A 1 109 ? 3.995 8.663 -8.367 1.00 87.31 109 THR A N 1
ATOM 855 C CA . THR A 1 109 ? 3.892 10.074 -7.974 1.00 87.31 109 THR A CA 1
ATOM 856 C C . THR A 1 109 ? 2.808 10.272 -6.913 1.00 87.31 109 THR A C 1
ATOM 858 O O . THR A 1 109 ? 1.943 9.413 -6.726 1.00 87.31 109 THR A O 1
ATOM 861 N N . ARG A 1 110 ? 2.821 11.423 -6.222 1.00 83.00 110 ARG A N 1
ATOM 862 C CA . ARG A 1 110 ? 1.777 11.766 -5.236 1.00 83.00 110 ARG A CA 1
ATOM 863 C C . ARG A 1 110 ? 0.383 11.801 -5.871 1.00 83.00 110 ARG A C 1
ATOM 865 O O . ARG A 1 110 ? -0.541 11.221 -5.313 1.00 83.00 110 ARG A O 1
ATOM 872 N N . ASP A 1 111 ? 0.255 12.380 -7.064 1.00 84.94 111 ASP A N 1
ATOM 873 C CA . ASP A 1 111 ? -1.022 12.480 -7.791 1.00 84.94 111 ASP A CA 1
ATOM 874 C C . ASP A 1 111 ? -1.581 11.117 -8.223 1.00 84.94 111 ASP A C 1
ATOM 876 O O . ASP A 1 111 ? -2.784 10.963 -8.445 1.00 84.94 111 ASP A O 1
ATOM 880 N N . ALA A 1 112 ? -0.715 10.109 -8.339 1.00 87.19 112 ALA A N 1
ATOM 881 C CA . ALA A 1 112 ? -1.116 8.757 -8.690 1.00 87.19 112 ALA A CA 1
ATOM 882 C C . ALA A 1 112 ? -1.543 7.901 -7.483 1.00 87.19 112 ALA A C 1
ATOM 884 O O . ALA A 1 112 ? -1.941 6.746 -7.662 1.00 87.19 112 ALA A O 1
ATOM 885 N N . MET A 1 113 ? -1.506 8.460 -6.268 1.00 85.56 113 MET A N 1
ATOM 886 C CA . MET A 1 113 ? -2.168 7.893 -5.094 1.00 85.56 113 MET A CA 1
ATOM 887 C C . MET A 1 113 ? -3.617 8.388 -5.051 1.00 85.56 113 MET A C 1
ATOM 889 O O . MET A 1 113 ? -3.921 9.486 -4.591 1.00 85.56 113 MET A O 1
ATOM 893 N N . LYS A 1 114 ? -4.531 7.573 -5.573 1.00 79.56 114 LYS A N 1
ATOM 894 C CA . LYS A 1 114 ? -5.946 7.914 -5.725 1.00 79.56 114 LYS A CA 1
ATOM 895 C C . LYS A 1 114 ? -6.754 7.459 -4.521 1.00 79.56 114 LYS A C 1
ATOM 897 O O . LYS A 1 114 ? -6.587 6.329 -4.063 1.00 79.56 114 LYS A O 1
ATOM 902 N N . LYS A 1 115 ? -7.710 8.305 -4.110 1.00 69.88 115 LYS A N 1
ATOM 903 C CA . LYS A 1 115 ? -8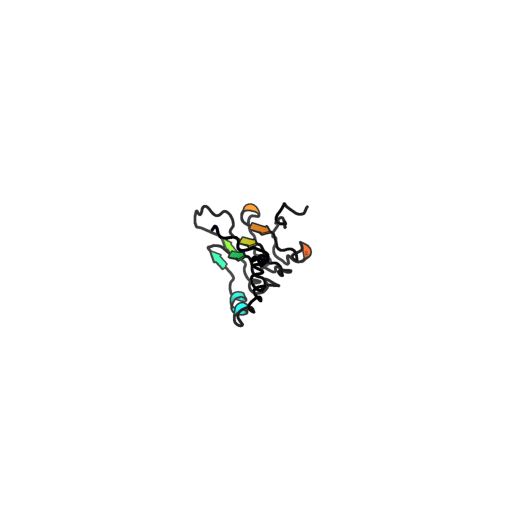.803 8.049 -3.141 1.00 69.88 115 LYS A CA 1
ATOM 904 C C . LYS A 1 115 ? -8.379 7.710 -1.712 1.00 69.88 115 LYS A C 1
ATOM 906 O O . LYS A 1 115 ? -9.104 8.040 -0.784 1.00 69.88 115 LYS A O 1
ATOM 911 N N . ALA A 1 116 ? -7.221 7.100 -1.522 1.00 61.59 116 ALA A N 1
ATOM 912 C CA . ALA A 1 116 ? -6.680 6.787 -0.221 1.00 61.59 116 ALA A CA 1
ATOM 913 C C . ALA A 1 116 ? -6.245 8.092 0.463 1.00 61.59 116 ALA A C 1
ATOM 915 O O . ALA A 1 116 ? -5.393 8.811 -0.059 1.00 61.59 116 ALA A O 1
ATOM 916 N N . ASN A 1 117 ? -6.794 8.393 1.642 1.00 64.25 117 ASN A N 1
ATOM 917 C CA . ASN A 1 117 ? -6.340 9.509 2.480 1.00 64.25 117 ASN A CA 1
ATOM 918 C C . ASN A 1 117 ? -5.014 9.149 3.185 1.00 64.25 117 ASN A C 1
ATOM 920 O O . ASN A 1 117 ? -4.894 9.197 4.409 1.00 64.25 117 ASN A O 1
ATOM 924 N N . LEU A 1 118 ? -4.030 8.694 2.408 1.00 67.88 118 LEU A N 1
ATOM 925 C CA . LEU A 1 118 ? -2.720 8.285 2.888 1.00 67.88 118 LEU A CA 1
ATOM 926 C C . LEU A 1 118 ? -1.811 9.510 2.883 1.00 67.88 118 LEU A C 1
ATOM 928 O O . LEU A 1 118 ? -1.231 9.872 1.862 1.00 67.88 118 LEU A O 1
ATOM 932 N N . GLN A 1 119 ? -1.684 10.151 4.041 1.00 63.00 119 GLN A N 1
ATOM 933 C CA . GLN A 1 119 ? -0.711 11.223 4.262 1.00 63.00 119 GLN A CA 1
ATOM 934 C C . GLN A 1 119 ? 0.680 10.614 4.450 1.00 63.00 119 GLN A C 1
ATOM 936 O O . GLN A 1 119 ? 1.189 10.538 5.565 1.00 63.00 119 GLN A O 1
ATOM 941 N N . VAL A 1 120 ? 1.258 10.092 3.371 1.00 66.62 120 VAL A N 1
ATOM 942 C CA . VAL A 1 120 ? 2.511 9.333 3.421 1.00 66.62 120 VAL A CA 1
ATOM 943 C C . VAL A 1 120 ? 3.580 9.992 2.571 1.00 66.62 120 VAL A C 1
ATOM 945 O O . VAL A 1 120 ? 3.334 10.443 1.452 1.00 66.62 120 VAL A O 1
ATOM 948 N N . GLU A 1 121 ? 4.789 10.046 3.116 1.00 63.44 121 GLU A N 1
ATOM 949 C CA . GLU A 1 121 ? 5.947 10.538 2.386 1.00 63.44 121 GLU A CA 1
ATOM 950 C C . GLU A 1 121 ? 6.397 9.472 1.383 1.00 63.44 121 GLU A C 1
ATOM 952 O O . GLU A 1 121 ? 6.827 8.381 1.766 1.00 63.44 121 GLU A O 1
ATOM 957 N N . ILE A 1 122 ? 6.312 9.795 0.092 1.00 68.38 122 ILE A N 1
ATOM 958 C CA . ILE A 1 122 ? 6.942 9.001 -0.963 1.00 68.38 122 ILE A CA 1
ATOM 959 C C . ILE A 1 122 ? 8.431 9.357 -0.968 1.00 68.38 122 ILE A C 1
ATOM 961 O O . ILE A 1 122 ? 8.801 10.530 -1.029 1.00 68.38 122 ILE A O 1
ATOM 965 N N . GLY A 1 123 ? 9.296 8.350 -0.870 1.00 60.72 123 GLY A N 1
ATOM 966 C CA . GLY A 1 123 ? 10.746 8.543 -0.839 1.00 60.72 123 GLY A CA 1
ATOM 967 C C . GLY A 1 123 ? 11.501 7.601 -1.767 1.00 60.72 123 GLY A C 1
ATOM 968 O O . GLY A 1 123 ? 10.995 6.545 -2.153 1.00 60.72 123 GLY A O 1
ATOM 969 N N . ASP A 1 124 ? 12.734 7.967 -2.097 1.00 63.50 124 ASP A N 1
ATOM 970 C CA . ASP A 1 124 ? 13.681 7.101 -2.796 1.00 63.50 124 ASP A CA 1
ATOM 971 C C . ASP A 1 124 ? 14.548 6.309 -1.794 1.00 63.50 124 ASP A C 1
ATOM 973 O O . ASP A 1 124 ? 14.237 6.222 -0.599 1.00 63.50 124 ASP A O 1
ATOM 977 N N . SER A 1 125 ? 15.619 5.673 -2.279 1.00 56.31 125 SER A N 1
ATOM 978 C CA . SER A 1 125 ? 16.563 4.911 -1.450 1.00 56.31 125 SER A CA 1
ATOM 979 C C . SER A 1 125 ? 17.420 5.784 -0.523 1.00 56.31 125 SER A C 1
ATOM 981 O O . SER A 1 125 ? 18.151 5.240 0.301 1.00 56.31 125 SER A O 1
ATOM 983 N N . THR A 1 126 ? 17.357 7.111 -0.658 1.00 53.94 126 THR A N 1
ATOM 984 C CA . THR A 1 126 ? 18.211 8.087 0.033 1.00 53.94 126 THR A CA 1
ATOM 985 C C . THR A 1 126 ? 17.449 9.018 0.978 1.00 53.94 126 THR A C 1
ATOM 987 O O . THR A 1 126 ? 18.053 9.566 1.897 1.00 53.94 126 THR A O 1
ATOM 990 N N . GLY A 1 127 ? 16.129 9.170 0.828 1.00 56.25 127 GLY A N 1
ATOM 991 C CA . GLY A 1 127 ? 15.347 10.080 1.664 1.00 56.25 127 GLY A CA 1
ATOM 992 C C . GLY A 1 127 ? 13.920 10.303 1.170 1.00 56.25 127 GLY A C 1
ATOM 993 O O . GLY A 1 127 ? 13.457 9.655 0.236 1.00 56.25 127 GLY A O 1
ATOM 994 N N . THR A 1 128 ? 13.161 11.138 1.884 1.00 51.62 128 THR A N 1
ATOM 995 C CA . THR A 1 128 ? 11.808 11.556 1.477 1.00 51.62 128 THR A CA 1
ATOM 996 C C . THR A 1 128 ? 11.909 12.602 0.377 1.00 51.62 128 THR A C 1
ATOM 998 O O . THR A 1 128 ? 12.737 13.506 0.461 1.00 51.62 128 THR A O 1
ATOM 1001 N N . LEU A 1 129 ? 11.085 12.479 -0.666 1.00 48.00 129 LEU A N 1
ATOM 1002 C CA . LEU A 1 129 ? 10.941 13.543 -1.653 1.00 48.00 129 LEU A CA 1
ATOM 1003 C C . LEU A 1 129 ? 9.987 14.577 -1.045 1.00 48.00 129 LEU A C 1
ATOM 1005 O O . LEU A 1 129 ? 8.830 14.248 -0.758 1.00 48.00 129 LEU A O 1
ATOM 1009 N N . GLY A 1 130 ? 10.519 15.775 -0.774 1.00 38.53 130 GLY A N 1
ATOM 1010 C CA . GLY A 1 130 ? 9.780 16.930 -0.245 1.00 38.53 130 GLY A CA 1
ATOM 1011 C C . GLY A 1 130 ? 8.511 17.228 -1.032 1.00 38.53 130 GLY A C 1
ATOM 1012 O O . GLY A 1 130 ? 8.555 17.149 -2.275 1.00 38.53 130 GLY A O 1
#

Radius of gyration: 22.53 Å; chains: 1; bounding box: 82×45×41 Å